Protein AF-A0A352AZ41-F1 (afdb_monomer_lite)

Foldseek 3Di:
DVVVVVVVVVLVVLLVVVCVVQPVVVLVVLLVVLLVVLLVVLVVVLVVVLVVLLVVLVVVVVVVDDSVVVSVVVSVVSVVVSVVSSVVRSSVCSNPDDDDPPPPPPPPPPPPPPQDWDDDPPRDTDGDDPPPDPDDDDDDDDDDDDDDDDDDDDDDDD

pLDDT: mean 76.71, std 22.21, range [36.0, 98.44]

Radius of gyration: 38.56 Å; chains: 1; bounding box: 75×51×118 Å

Sequence (158 aa):
GWLASEVLSDAKLSYQKRTDEIGEALMRELERRVMLSVVDRKWRDHLYEMDYLKEGIGLRAMAQRDPLIEYQREGYAMFLEMMAGVREEAVQFLFNVEIKQNLPEVQQEQPAQLTYSAPTEQGKVDVHKESTKKVAPPAPVQPTKPDQGGQGSSFFKN

Structure (mmCIF, N/CA/C/O backbone):
data_AF-A0A352AZ41-F1
#
_entry.id   AF-A0A352AZ41-F1
#
loop_
_atom_site.group_PDB
_atom_site.id
_atom_site.type_symbol
_atom_site.label_atom_id
_atom_site.label_alt_id
_atom_site.label_comp_id
_atom_site.label_asym_id
_atom_site.label_entity_id
_atom_site.label_seq_id
_atom_site.pdbx_PDB_ins_code
_atom_site.Cartn_x
_atom_site.Cartn_y
_atom_site.Cartn_z
_atom_site.occupancy
_atom_site.B_iso_or_equiv
_atom_site.auth_seq_id
_atom_site.auth_comp_id
_atom_site.auth_asym_id
_atom_site.auth_atom_id
_atom_site.pdbx_PDB_model_num
ATOM 1 N N . GLY A 1 1 ? -19.279 -15.330 -3.372 1.00 87.62 1 GLY A N 1
ATOM 2 C CA . GLY A 1 1 ? -19.855 -16.563 -2.794 1.00 87.62 1 GLY A CA 1
ATOM 3 C C . GLY A 1 1 ? -20.201 -16.328 -1.337 1.00 87.62 1 GLY A C 1
ATOM 4 O O . GLY A 1 1 ? -19.682 -15.374 -0.772 1.00 87.62 1 GLY A O 1
ATOM 5 N N . TRP A 1 2 ? -21.045 -17.177 -0.747 1.00 94.56 2 TRP A N 1
ATOM 6 C CA . TRP A 1 2 ? -21.533 -17.018 0.633 1.00 94.56 2 TRP A CA 1
ATOM 7 C C . TRP A 1 2 ? -20.408 -16.888 1.681 1.00 94.56 2 TRP A C 1
ATOM 9 O O . TRP A 1 2 ? -20.485 -16.036 2.558 1.00 94.56 2 TRP A O 1
ATOM 19 N N . LEU A 1 3 ? -19.304 -17.628 1.529 1.00 95.69 3 LEU A N 1
ATOM 20 C CA . LEU A 1 3 ? -18.161 -17.519 2.445 1.00 95.69 3 LEU A CA 1
ATOM 21 C C . LEU A 1 3 ? -17.566 -16.101 2.482 1.00 95.69 3 LEU A C 1
ATOM 23 O O . LEU A 1 3 ? -17.265 -15.577 3.547 1.00 95.69 3 LEU A O 1
ATOM 27 N N . ALA A 1 4 ? -17.428 -15.458 1.320 1.00 95.38 4 ALA A N 1
ATOM 28 C CA . ALA A 1 4 ? -16.894 -14.101 1.251 1.00 95.38 4 ALA A CA 1
ATOM 29 C C . ALA A 1 4 ? -17.830 -13.089 1.928 1.00 95.38 4 ALA A C 1
ATOM 31 O O . ALA A 1 4 ? -17.352 -12.168 2.581 1.00 95.38 4 ALA A O 1
ATOM 32 N N . SER A 1 5 ? -19.152 -13.254 1.800 1.00 95.69 5 SER A N 1
ATOM 33 C CA . SER A 1 5 ? -20.103 -12.391 2.512 1.00 95.69 5 SER A CA 1
ATOM 34 C C . SER A 1 5 ? -20.067 -12.607 4.022 1.00 95.69 5 SER A C 1
ATOM 36 O O . SER A 1 5 ? -20.186 -11.629 4.757 1.00 95.69 5 SER A O 1
ATOM 38 N N . GLU A 1 6 ? -19.865 -13.845 4.476 1.00 97.06 6 GLU A N 1
ATOM 39 C CA . GLU A 1 6 ? -19.761 -14.165 5.903 1.00 97.06 6 GLU A CA 1
ATOM 40 C C . GLU A 1 6 ? -18.522 -13.502 6.518 1.00 97.06 6 GLU A C 1
ATOM 42 O O . GLU A 1 6 ? -18.638 -12.682 7.424 1.00 97.06 6 GLU A O 1
ATOM 47 N N . VAL A 1 7 ? -17.347 -13.722 5.919 1.00 96.25 7 VAL A N 1
ATOM 48 C CA . VAL A 1 7 ? -16.081 -13.117 6.371 1.00 96.25 7 VAL A CA 1
ATOM 49 C C . VAL A 1 7 ? -16.145 -11.585 6.368 1.00 96.25 7 VAL A C 1
ATOM 51 O O . VAL A 1 7 ? -15.657 -10.936 7.292 1.00 96.25 7 VAL A O 1
ATOM 54 N N . LEU A 1 8 ? -16.770 -10.977 5.354 1.00 96.06 8 LEU A N 1
ATOM 55 C CA . LEU A 1 8 ? -16.960 -9.523 5.312 1.00 96.06 8 LEU A CA 1
ATOM 56 C C . LEU A 1 8 ? -17.891 -9.015 6.418 1.00 96.06 8 LEU A C 1
ATOM 58 O O . LEU A 1 8 ? -17.731 -7.880 6.870 1.00 96.06 8 LEU A O 1
ATOM 62 N N . SER A 1 9 ? -18.870 -9.816 6.831 1.00 97.31 9 SER A N 1
ATOM 63 C CA . SER A 1 9 ? -19.791 -9.460 7.912 1.00 97.31 9 SER A CA 1
ATOM 64 C C . SER A 1 9 ? -19.073 -9.500 9.260 1.00 97.31 9 SER A C 1
ATOM 66 O O . SER A 1 9 ? -19.145 -8.526 10.012 1.00 97.31 9 SER A O 1
ATOM 68 N N . ASP A 1 10 ? -18.278 -10.541 9.506 1.00 96.56 10 ASP A N 1
ATOM 69 C CA . ASP A 1 10 ? -17.436 -10.658 10.702 1.00 96.56 10 ASP A CA 1
ATOM 70 C C . ASP A 1 10 ? -16.405 -9.528 10.797 1.00 96.56 10 ASP A C 1
ATOM 72 O O . ASP A 1 10 ? -16.249 -8.904 11.851 1.00 96.56 10 ASP A O 1
ATOM 76 N N . ALA A 1 11 ? -15.743 -9.200 9.683 1.00 95.56 11 ALA A N 1
ATOM 77 C CA . ALA A 1 11 ? -14.783 -8.101 9.626 1.00 95.56 11 ALA A CA 1
ATOM 78 C C . ALA A 1 11 ? -15.432 -6.752 9.978 1.00 95.56 11 ALA A C 1
ATOM 80 O O . ALA A 1 11 ? -14.867 -5.972 10.746 1.00 95.56 11 ALA A O 1
ATOM 81 N N . LYS A 1 12 ? -16.644 -6.484 9.468 1.00 96.25 12 LYS A N 1
ATOM 82 C CA . LYS A 1 12 ? -17.407 -5.272 9.811 1.00 96.25 12 LYS A CA 1
ATOM 83 C C . LYS A 1 12 ? -17.782 -5.235 11.288 1.00 96.25 12 LYS A C 1
ATOM 85 O O . LYS A 1 12 ? -17.664 -4.183 11.909 1.00 96.25 12 LYS A O 1
ATOM 90 N N . LEU A 1 13 ? -18.201 -6.367 11.854 1.00 96.94 13 LEU A N 1
ATOM 91 C CA . LEU A 1 13 ? -18.548 -6.456 13.270 1.00 96.94 13 LEU A CA 1
ATOM 92 C C . LEU A 1 13 ? -17.326 -6.197 14.163 1.00 96.94 13 LEU A C 1
ATOM 94 O O . LEU A 1 13 ? -17.421 -5.453 15.136 1.00 96.94 13 LEU A O 1
ATOM 98 N N . SER A 1 14 ? -16.173 -6.779 13.823 1.00 95.00 14 SER A N 1
ATOM 99 C CA . SER A 1 14 ? -14.908 -6.541 14.529 1.00 95.00 14 SER A CA 1
ATOM 100 C C . SER A 1 14 ? -14.476 -5.073 14.445 1.00 95.00 14 SER A C 1
ATOM 102 O O . SER A 1 14 ? -14.139 -4.472 15.465 1.00 95.00 14 SER A O 1
ATOM 104 N N . TYR A 1 15 ? -14.565 -4.468 13.258 1.00 95.81 15 TYR A N 1
ATOM 105 C CA . TYR A 1 15 ? -14.277 -3.049 13.061 1.00 95.81 15 TYR A CA 1
ATOM 106 C C . TYR A 1 15 ? -15.209 -2.146 13.887 1.00 95.81 15 TYR A C 1
ATOM 108 O O . TYR A 1 15 ? -14.736 -1.192 14.506 1.00 95.81 15 TYR A O 1
ATOM 116 N N . GLN A 1 16 ? -16.510 -2.456 13.949 1.00 96.44 16 GLN A N 1
ATOM 117 C CA . GLN A 1 16 ? -17.464 -1.679 14.744 1.00 96.44 16 GLN A CA 1
ATOM 118 C C . GLN A 1 16 ? -17.137 -1.754 16.236 1.00 96.44 16 GLN A C 1
ATOM 120 O O . GLN A 1 16 ? -16.990 -0.714 16.865 1.00 96.44 16 GLN A O 1
ATOM 125 N N . LYS A 1 17 ? -16.921 -2.961 16.779 1.00 94.69 17 LYS A N 1
ATOM 126 C CA . LYS A 1 17 ? -16.534 -3.146 18.190 1.00 94.69 17 LYS A CA 1
ATOM 127 C C . LYS A 1 17 ? -15.300 -2.322 18.548 1.00 94.69 17 LYS A C 1
ATOM 129 O O . LYS A 1 17 ? -15.287 -1.611 19.544 1.00 94.69 17 LYS A O 1
ATOM 134 N N . ARG A 1 18 ? -14.286 -2.361 17.685 1.00 93.00 18 ARG A N 1
ATOM 135 C CA . ARG A 1 18 ? -13.055 -1.594 17.870 1.00 93.00 18 ARG A CA 1
ATOM 136 C C . ARG A 1 18 ? -13.284 -0.082 17.793 1.00 93.00 18 ARG A C 1
ATOM 138 O O . ARG A 1 18 ? -12.669 0.673 18.541 1.00 93.00 18 ARG A O 1
ATOM 145 N N . THR A 1 19 ? -14.180 0.362 16.916 1.00 94.88 19 THR A N 1
ATOM 146 C CA . THR A 1 19 ? -14.593 1.771 16.834 1.00 94.88 19 THR A CA 1
ATOM 147 C C . THR A 1 19 ? -15.302 2.212 18.114 1.00 94.88 19 THR A C 1
ATOM 149 O O . THR A 1 19 ? -15.026 3.305 18.601 1.00 94.88 19 THR A O 1
ATOM 152 N N . ASP A 1 20 ? -16.151 1.360 18.688 1.00 95.00 20 ASP A N 1
ATOM 153 C CA . ASP A 1 20 ? -16.864 1.638 19.938 1.00 95.00 20 ASP A CA 1
ATOM 154 C C . ASP A 1 20 ? -15.900 1.703 21.142 1.00 95.00 20 ASP A C 1
ATOM 156 O O . ASP A 1 20 ? -16.062 2.551 22.016 1.00 95.00 20 ASP A O 1
ATOM 160 N N . GLU A 1 21 ? -14.862 0.858 21.166 1.00 91.62 21 GLU A N 1
ATOM 161 C CA . GLU A 1 21 ? -13.821 0.844 22.209 1.00 91.62 21 GLU A CA 1
ATOM 162 C C . GLU A 1 21 ? -12.899 2.076 22.167 1.00 91.62 21 GLU A C 1
ATOM 164 O O . GLU A 1 21 ? -12.509 2.610 23.207 1.00 91.62 21 GLU A O 1
ATOM 169 N N . ILE A 1 22 ? -12.519 2.522 20.966 1.00 91.06 22 ILE A N 1
ATOM 170 C CA . ILE A 1 22 ? -11.544 3.606 20.757 1.00 91.06 22 ILE A CA 1
ATOM 171 C C . ILE A 1 22 ? -12.225 4.982 20.672 1.00 91.06 22 ILE A C 1
ATOM 173 O O . ILE A 1 22 ? -11.631 6.000 21.034 1.00 91.06 22 ILE A O 1
ATOM 177 N N . GLY A 1 23 ? -13.461 5.021 20.179 1.00 94.12 23 GLY A N 1
ATOM 178 C CA . GLY A 1 23 ? -14.198 6.229 19.832 1.00 94.12 23 GLY A CA 1
ATOM 179 C C . GLY A 1 23 ? -14.020 6.641 18.366 1.00 94.12 23 GLY A C 1
ATOM 180 O O . GLY A 1 23 ? -12.927 6.588 17.795 1.00 94.12 23 GLY A O 1
ATOM 181 N N . GLU A 1 24 ? -15.108 7.122 17.755 1.00 94.88 24 GLU A N 1
ATOM 182 C CA . GLU A 1 24 ? -15.184 7.394 16.313 1.00 94.88 24 GLU A CA 1
ATOM 183 C C . GLU A 1 24 ? -14.136 8.407 15.826 1.00 94.88 24 GLU A C 1
ATOM 185 O O . GLU A 1 24 ? -13.444 8.161 14.839 1.00 94.88 24 GLU A O 1
ATOM 190 N N . ALA A 1 25 ? -13.959 9.530 16.528 1.00 94.19 25 ALA A N 1
ATOM 191 C CA . ALA A 1 25 ? -13.020 10.573 16.109 1.00 94.19 25 ALA A CA 1
ATOM 192 C C . ALA A 1 25 ? -11.565 10.073 16.058 1.00 94.19 25 ALA A C 1
ATOM 194 O O . ALA A 1 25 ? -10.835 10.366 15.106 1.00 94.19 25 ALA A O 1
ATOM 195 N N . LEU A 1 26 ? -11.156 9.291 17.062 1.00 92.88 26 LEU A N 1
ATOM 196 C CA . LEU A 1 26 ? -9.816 8.716 17.130 1.00 92.88 26 LEU A CA 1
ATOM 197 C C . LEU A 1 26 ? -9.648 7.586 16.107 1.00 92.88 26 LEU A C 1
ATOM 199 O O . LEU A 1 26 ? -8.598 7.502 15.473 1.00 92.88 26 LEU A O 1
ATOM 203 N N . MET A 1 27 ? -10.691 6.788 15.865 1.00 95.06 27 MET A N 1
ATOM 204 C CA . MET A 1 27 ? -10.681 5.770 14.813 1.00 95.06 27 MET A CA 1
ATOM 205 C C . MET A 1 27 ? -10.496 6.386 13.416 1.00 95.06 27 MET A C 1
ATOM 207 O O . MET A 1 27 ? -9.669 5.915 12.637 1.00 95.06 27 MET A O 1
ATOM 211 N N . ARG A 1 28 ? -11.169 7.505 13.111 1.00 96.12 28 ARG A N 1
ATOM 212 C CA . ARG A 1 28 ? -10.968 8.241 11.846 1.00 96.12 28 ARG A CA 1
ATOM 213 C C . ARG A 1 28 ? -9.551 8.778 11.689 1.00 96.12 28 ARG A C 1
ATOM 215 O O . ARG A 1 28 ? -9.017 8.813 10.581 1.00 96.12 28 ARG A O 1
ATOM 222 N N . GLU A 1 29 ? -8.944 9.231 12.779 1.00 95.25 29 GLU A N 1
ATOM 223 C CA . GLU A 1 29 ? -7.554 9.678 12.762 1.00 95.25 29 GLU A CA 1
ATOM 224 C C . GLU A 1 29 ? -6.587 8.512 12.548 1.00 95.25 29 GLU A C 1
ATOM 226 O O . GLU A 1 29 ? -5.653 8.627 11.754 1.00 95.25 29 GLU A O 1
ATOM 231 N N . LEU A 1 30 ? -6.844 7.371 13.190 1.00 94.25 30 LEU A N 1
ATOM 232 C CA . LEU A 1 30 ? -6.081 6.148 12.977 1.00 94.25 30 LEU A CA 1
ATOM 233 C C . LEU A 1 30 ? -6.131 5.710 11.509 1.00 94.25 30 LEU A C 1
ATOM 235 O O . LEU A 1 30 ? -5.084 5.467 10.917 1.00 94.25 30 LEU A O 1
ATOM 239 N N . GLU A 1 31 ? -7.321 5.662 10.907 1.00 96.19 31 GLU A N 1
ATOM 240 C CA . GLU A 1 31 ? -7.509 5.308 9.494 1.00 96.19 31 GLU A CA 1
ATOM 241 C C . GLU A 1 31 ? -6.675 6.184 8.564 1.00 96.19 31 GLU A C 1
ATOM 243 O O . GLU A 1 31 ? -5.956 5.667 7.706 1.00 96.19 31 GLU A O 1
ATOM 248 N N . ARG A 1 32 ? -6.732 7.509 8.755 1.00 97.50 32 ARG A N 1
ATOM 249 C CA . ARG A 1 32 ? -5.940 8.459 7.965 1.00 97.50 32 ARG A CA 1
ATOM 250 C C . ARG A 1 32 ? -4.449 8.201 8.118 1.00 97.50 32 ARG A C 1
ATOM 252 O O . ARG A 1 32 ? -3.743 8.141 7.116 1.00 97.50 32 ARG A O 1
ATOM 259 N N . ARG A 1 33 ? -3.969 8.026 9.352 1.00 95.88 33 ARG A N 1
ATOM 260 C CA . ARG A 1 33 ? -2.546 7.775 9.626 1.00 95.88 33 ARG A CA 1
ATOM 261 C C . ARG A 1 33 ? -2.065 6.475 9.004 1.00 95.88 33 ARG A C 1
ATOM 263 O O . ARG A 1 33 ? -1.009 6.470 8.379 1.00 95.88 33 ARG A O 1
ATOM 270 N N . VAL A 1 34 ? -2.840 5.401 9.144 1.00 96.12 34 VAL A N 1
ATOM 271 C CA . VAL A 1 34 ? -2.521 4.097 8.552 1.00 96.12 34 VAL A CA 1
ATOM 272 C C . VAL A 1 34 ? -2.468 4.212 7.032 1.00 96.12 34 VAL A C 1
ATOM 274 O O . VAL A 1 34 ? -1.465 3.832 6.436 1.00 96.12 34 VAL A O 1
ATOM 277 N N . MET A 1 35 ? -3.490 4.798 6.402 1.00 97.38 35 MET A N 1
ATOM 278 C CA . MET A 1 35 ? -3.520 4.957 4.945 1.00 97.38 35 MET A CA 1
ATOM 279 C C . MET A 1 35 ? -2.341 5.781 4.429 1.00 97.38 35 MET A C 1
ATOM 281 O O . MET A 1 35 ? -1.649 5.341 3.515 1.00 97.38 35 MET A O 1
ATOM 285 N N . LEU A 1 36 ? -2.071 6.939 5.035 1.00 97.88 36 LEU A N 1
ATOM 286 C CA . LEU A 1 36 ? -0.948 7.788 4.635 1.00 97.88 36 LEU A CA 1
ATOM 287 C C . LEU A 1 36 ? 0.395 7.074 4.821 1.00 97.88 36 LEU A C 1
ATOM 289 O O . LEU A 1 36 ? 1.226 7.111 3.921 1.00 97.88 36 LEU A O 1
ATOM 293 N N . SER A 1 37 ? 0.590 6.379 5.945 1.00 96.88 37 SER A N 1
ATOM 294 C CA . SER A 1 37 ? 1.829 5.647 6.221 1.00 96.88 37 SER A CA 1
ATOM 295 C C . SER A 1 37 ? 2.064 4.495 5.241 1.00 96.88 37 SER A C 1
ATOM 297 O O . SER A 1 37 ? 3.192 4.295 4.788 1.00 96.88 37 SER A O 1
ATOM 299 N N . VAL A 1 38 ? 1.017 3.738 4.902 1.00 97.94 38 VAL A N 1
ATOM 300 C CA . VAL A 1 38 ? 1.124 2.609 3.969 1.00 97.94 38 VAL A CA 1
ATOM 301 C C . VAL A 1 38 ? 1.374 3.107 2.548 1.00 97.94 38 VAL A C 1
ATOM 303 O O . VAL A 1 38 ? 2.260 2.575 1.880 1.00 97.94 38 VAL A O 1
ATOM 306 N N . VAL A 1 39 ? 0.639 4.132 2.103 1.00 98.19 39 VAL A N 1
ATOM 307 C CA . VAL A 1 39 ? 0.809 4.723 0.767 1.00 98.19 39 VAL A CA 1
ATOM 308 C C . VAL A 1 39 ? 2.202 5.319 0.605 1.00 98.19 39 VAL A C 1
ATOM 310 O O . VAL A 1 39 ? 2.850 5.022 -0.390 1.00 98.19 39 VAL A O 1
ATOM 313 N N . ASP A 1 40 ? 2.685 6.098 1.576 1.00 98.25 40 ASP A N 1
ATOM 314 C CA . ASP A 1 40 ? 4.012 6.722 1.511 1.00 98.25 40 ASP A CA 1
ATOM 315 C C . ASP A 1 40 ? 5.124 5.676 1.356 1.00 98.25 40 ASP A C 1
ATOM 317 O O . ASP A 1 40 ? 5.945 5.751 0.438 1.00 98.25 40 ASP A O 1
ATOM 321 N N . ARG A 1 41 ? 5.099 4.629 2.191 1.00 97.94 41 ARG A N 1
ATOM 322 C CA . ARG A 1 41 ? 6.088 3.550 2.110 1.00 97.94 41 ARG A CA 1
ATOM 323 C C . ARG A 1 41 ? 6.014 2.806 0.775 1.00 97.94 41 ARG A C 1
ATOM 325 O O . ARG A 1 41 ? 7.037 2.675 0.114 1.00 97.94 41 ARG A O 1
ATOM 332 N N . LYS A 1 42 ? 4.820 2.364 0.360 1.00 98.19 42 LYS A N 1
ATOM 333 C CA . LYS A 1 42 ? 4.626 1.614 -0.894 1.00 98.19 42 LYS A CA 1
ATOM 334 C C . LYS A 1 42 ? 4.995 2.437 -2.125 1.00 98.19 42 LYS A C 1
ATOM 336 O O . LYS A 1 42 ? 5.561 1.892 -3.063 1.00 98.19 42 LYS A O 1
ATOM 341 N N . TRP A 1 43 ? 4.700 3.735 -2.116 1.00 98.44 43 TRP A N 1
ATOM 342 C CA . TRP A 1 43 ? 5.058 4.638 -3.204 1.00 98.44 43 TRP A CA 1
ATOM 343 C C . TRP A 1 43 ? 6.569 4.807 -3.323 1.00 98.44 43 TRP A C 1
ATOM 345 O O . TRP A 1 43 ? 7.108 4.708 -4.420 1.00 98.44 43 TRP A O 1
ATOM 355 N N . ARG A 1 44 ? 7.270 5.012 -2.202 1.00 98.38 44 ARG A N 1
ATOM 356 C CA . ARG A 1 44 ? 8.735 5.077 -2.201 1.00 98.38 44 ARG A CA 1
ATOM 357 C C . ARG A 1 44 ? 9.352 3.782 -2.729 1.00 98.38 44 ARG A C 1
ATOM 359 O O . ARG A 1 44 ? 10.247 3.849 -3.564 1.00 98.38 44 ARG A O 1
ATOM 366 N N . ASP A 1 45 ? 8.862 2.635 -2.265 1.00 98.19 45 ASP A N 1
ATOM 367 C CA . ASP A 1 45 ? 9.334 1.332 -2.736 1.00 98.19 45 ASP A CA 1
ATOM 368 C C . ASP A 1 45 ? 9.096 1.194 -4.251 1.00 98.19 45 ASP A C 1
ATOM 370 O O . ASP A 1 45 ? 10.025 0.879 -4.988 1.00 98.19 45 ASP A O 1
ATOM 374 N N . HIS A 1 46 ? 7.907 1.563 -4.737 1.00 98.31 46 HIS A N 1
ATOM 375 C CA . HIS A 1 46 ? 7.592 1.578 -6.166 1.00 98.31 46 HIS A CA 1
ATOM 376 C C . HIS A 1 46 ? 8.524 2.491 -6.972 1.00 98.31 46 HIS A C 1
ATOM 378 O O . HIS A 1 46 ? 8.975 2.095 -8.040 1.00 98.31 46 HIS A O 1
ATOM 384 N N . LEU A 1 47 ? 8.862 3.687 -6.478 1.00 98.06 47 LEU A N 1
ATOM 385 C CA . LEU A 1 47 ? 9.814 4.568 -7.163 1.00 98.06 47 LEU A CA 1
ATOM 386 C C . LEU A 1 47 ? 11.192 3.911 -7.318 1.00 98.06 47 LEU A C 1
ATOM 388 O O . LEU A 1 47 ? 11.769 3.991 -8.400 1.00 98.06 47 LEU A O 1
ATOM 392 N N . TYR A 1 48 ? 11.681 3.203 -6.293 1.00 97.81 48 TYR A N 1
ATOM 393 C CA . TYR A 1 48 ? 12.925 2.437 -6.412 1.00 97.81 48 TYR A CA 1
ATOM 394 C C . TYR A 1 48 ? 12.813 1.323 -7.455 1.00 97.81 48 TYR A C 1
ATOM 396 O O . TYR A 1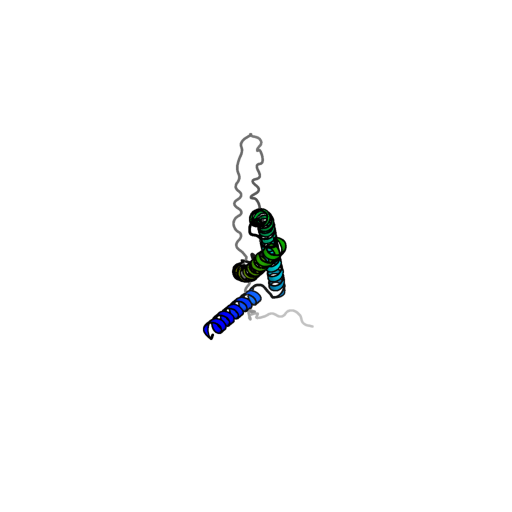 48 ? 13.720 1.139 -8.265 1.00 97.81 48 TYR A O 1
ATOM 404 N N . GLU A 1 49 ? 11.698 0.595 -7.481 1.00 96.69 49 GLU A N 1
ATOM 405 C CA . GLU A 1 49 ? 11.479 -0.434 -8.496 1.00 96.69 49 GLU A CA 1
ATOM 406 C C . GLU A 1 49 ? 11.390 0.155 -9.916 1.00 96.69 49 GLU A C 1
ATOM 408 O O . GLU A 1 49 ? 11.902 -0.443 -10.863 1.00 96.69 49 GLU A O 1
ATOM 413 N N . MET A 1 50 ? 10.795 1.341 -10.078 1.00 96.94 50 MET A N 1
ATOM 414 C CA . MET A 1 50 ? 10.727 2.047 -11.362 1.00 96.94 50 MET A CA 1
ATOM 415 C C . MET A 1 50 ? 12.107 2.519 -11.835 1.00 96.94 50 MET A C 1
ATOM 417 O O . MET A 1 50 ? 12.388 2.464 -13.037 1.00 96.94 50 MET A O 1
ATOM 421 N N . ASP A 1 51 ? 12.983 2.931 -10.915 1.00 95.44 51 ASP A N 1
ATOM 422 C CA . ASP A 1 51 ? 14.376 3.257 -11.229 1.00 95.44 51 ASP A CA 1
ATOM 423 C C . ASP A 1 51 ? 15.128 2.014 -11.739 1.00 95.44 51 ASP A C 1
ATOM 425 O O . ASP A 1 51 ? 15.744 2.062 -12.809 1.00 95.44 51 ASP A O 1
ATOM 429 N N . TYR A 1 52 ? 14.984 0.864 -11.068 1.00 93.94 52 TYR A N 1
ATOM 430 C CA . TYR A 1 52 ? 15.554 -0.407 -11.540 1.00 93.94 52 TYR A CA 1
ATOM 431 C C . TYR A 1 52 ? 14.983 -0.849 -12.892 1.00 93.94 52 TYR A C 1
ATOM 433 O O . TYR A 1 52 ? 15.722 -1.307 -13.770 1.00 93.94 52 TYR A O 1
ATOM 441 N N . LEU A 1 53 ? 13.670 -0.697 -13.093 1.00 93.50 53 LEU A N 1
ATOM 442 C CA . LEU A 1 53 ? 13.013 -1.015 -14.358 1.00 93.50 53 LEU A CA 1
ATOM 443 C C . LEU A 1 53 ? 13.609 -0.191 -15.504 1.00 93.50 53 LEU A C 1
ATOM 445 O O . LEU A 1 53 ? 13.901 -0.727 -16.577 1.00 93.50 53 LEU A O 1
ATOM 449 N N . LYS A 1 54 ? 13.814 1.108 -15.274 1.00 91.19 54 LYS A N 1
ATOM 450 C CA . LYS A 1 54 ? 14.382 2.031 -16.257 1.00 91.19 54 LYS A CA 1
ATOM 451 C C . LYS A 1 54 ? 15.802 1.630 -16.661 1.00 91.19 54 LYS A C 1
ATOM 453 O O . LYS A 1 54 ? 16.106 1.623 -17.855 1.00 91.19 54 LYS A O 1
ATOM 458 N N . GLU A 1 55 ? 16.645 1.253 -15.701 1.00 88.44 55 GLU A N 1
ATOM 459 C CA . GLU A 1 55 ? 17.994 0.737 -15.974 1.00 88.44 55 GLU A CA 1
ATOM 460 C C . GLU A 1 55 ? 17.950 -0.586 -16.761 1.00 88.44 55 GLU A C 1
ATOM 462 O O . GLU A 1 55 ? 18.653 -0.752 -17.762 1.00 88.44 55 GLU A O 1
ATOM 467 N N . GLY A 1 56 ? 17.066 -1.511 -16.369 1.00 85.56 56 GLY A N 1
ATOM 468 C CA . GLY A 1 56 ? 16.932 -2.828 -16.997 1.00 85.56 56 GLY A CA 1
ATOM 469 C C . GLY A 1 56 ? 16.356 -2.801 -18.418 1.00 85.56 56 GLY A C 1
ATOM 470 O O . GLY A 1 56 ? 16.709 -3.639 -19.252 1.00 85.56 56 GLY A O 1
ATOM 471 N N . ILE A 1 57 ? 15.480 -1.846 -18.740 1.00 84.56 57 ILE A N 1
ATOM 472 C CA . ILE A 1 57 ? 14.942 -1.675 -20.100 1.00 84.56 57 ILE A CA 1
ATOM 473 C C . ILE A 1 57 ? 16.015 -1.176 -21.069 1.00 84.56 57 ILE A C 1
ATOM 475 O O . ILE A 1 57 ? 16.041 -1.624 -22.218 1.00 84.56 57 ILE A O 1
ATOM 479 N N . GLY A 1 58 ? 16.945 -0.335 -20.606 1.00 73.00 58 GLY A N 1
ATOM 480 C CA . GLY A 1 58 ? 18.072 0.128 -21.419 1.00 73.00 58 GLY A CA 1
ATOM 481 C C . GLY A 1 58 ? 18.905 -1.024 -21.994 1.00 73.00 58 GLY A C 1
ATOM 482 O O . GLY A 1 58 ? 19.342 -0.961 -23.141 1.00 73.00 58 GLY A O 1
ATOM 483 N N . LEU A 1 59 ? 19.046 -2.118 -21.240 1.00 71.44 59 LEU A N 1
ATOM 484 C CA . LEU A 1 59 ? 19.760 -3.326 -21.669 1.00 71.44 59 LEU A CA 1
ATOM 485 C C . LEU A 1 59 ? 18.909 -4.243 -22.574 1.00 71.44 59 LEU A C 1
ATOM 487 O O . LEU A 1 59 ? 19.453 -4.934 -23.435 1.00 71.44 59 LEU A O 1
ATOM 491 N N . ARG A 1 60 ? 17.575 -4.238 -22.421 1.00 70.44 60 ARG A N 1
ATOM 492 C CA . ARG A 1 60 ? 16.624 -5.073 -23.194 1.00 70.44 60 ARG A CA 1
ATOM 493 C C . ARG A 1 60 ? 16.193 -4.464 -24.533 1.00 70.44 60 ARG A C 1
ATOM 495 O O . ARG A 1 60 ? 15.675 -5.184 -25.385 1.00 70.44 60 ARG A O 1
ATOM 502 N N . ALA A 1 61 ? 16.463 -3.178 -24.759 1.00 62.72 61 ALA A N 1
ATOM 503 C CA . ALA A 1 61 ? 16.185 -2.466 -26.012 1.00 62.72 61 ALA A CA 1
ATOM 504 C C . ALA A 1 61 ? 16.830 -3.110 -27.262 1.00 62.72 61 ALA A C 1
ATOM 506 O O . ALA A 1 61 ? 16.398 -2.861 -28.385 1.00 62.72 61 ALA A O 1
ATOM 507 N N . MET A 1 62 ? 17.819 -3.996 -27.088 1.00 59.84 62 MET A N 1
ATOM 508 C CA . MET A 1 62 ? 18.415 -4.780 -28.180 1.00 59.84 62 MET A CA 1
ATOM 509 C C . MET A 1 62 ? 17.437 -5.789 -28.824 1.00 59.84 62 MET A C 1
ATOM 511 O O . MET A 1 62 ? 17.724 -6.312 -29.897 1.00 59.84 62 MET A O 1
ATOM 515 N N . ALA A 1 63 ? 16.271 -6.048 -28.214 1.00 68.69 63 ALA A N 1
ATOM 516 C CA . ALA A 1 63 ? 15.275 -7.026 -28.667 1.00 68.69 63 ALA A CA 1
ATOM 517 C C . ALA A 1 63 ? 14.218 -6.486 -29.666 1.00 68.69 63 ALA A C 1
ATOM 519 O O . ALA A 1 63 ? 13.144 -7.071 -29.792 1.00 68.69 63 ALA A O 1
ATOM 520 N N . GLN A 1 64 ? 14.492 -5.377 -30.368 1.00 73.94 64 GLN A N 1
ATOM 521 C CA . GLN A 1 64 ? 13.611 -4.747 -31.378 1.00 73.94 64 GLN A CA 1
ATOM 522 C C . GLN A 1 64 ? 12.222 -4.280 -30.892 1.00 73.94 64 GLN A C 1
ATOM 524 O O . GLN A 1 64 ? 11.376 -3.915 -31.708 1.00 73.94 64 GLN A O 1
ATOM 529 N N . ARG A 1 65 ? 11.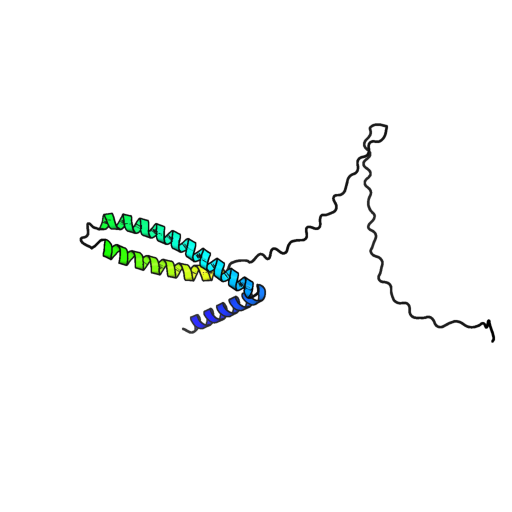966 -4.259 -29.580 1.00 77.00 65 ARG A N 1
ATOM 530 C CA . ARG A 1 65 ? 10.761 -3.641 -29.007 1.00 77.00 65 ARG A CA 1
ATOM 531 C C . ARG A 1 65 ? 11.044 -2.212 -28.578 1.00 77.00 65 ARG A C 1
ATOM 533 O O . ARG A 1 65 ? 12.147 -1.917 -28.125 1.00 77.00 65 ARG A O 1
ATOM 540 N N . ASP A 1 66 ? 10.038 -1.350 -28.713 1.00 86.56 66 ASP A N 1
ATOM 541 C CA . ASP A 1 66 ?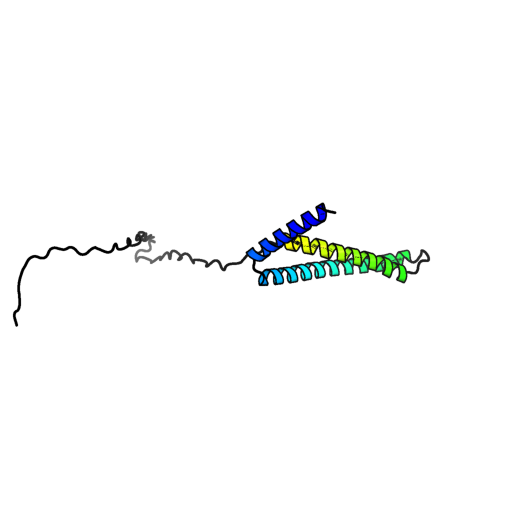 10.127 0.046 -28.290 1.00 86.56 66 ASP A CA 1
ATOM 542 C C . ASP A 1 66 ? 10.305 0.119 -26.758 1.00 86.56 66 ASP A C 1
ATOM 544 O O . ASP A 1 66 ? 9.400 -0.294 -26.019 1.00 86.56 66 ASP A O 1
ATOM 548 N N . PRO A 1 67 ? 11.446 0.639 -26.265 1.00 88.62 67 PRO A N 1
ATOM 549 C CA . PRO A 1 67 ? 11.727 0.751 -24.836 1.00 88.62 67 PRO A CA 1
ATOM 550 C C . PRO A 1 67 ? 10.658 1.529 -24.064 1.00 88.62 67 PRO A C 1
ATOM 552 O O . PRO A 1 67 ? 10.375 1.212 -22.909 1.00 88.62 67 PRO A O 1
ATOM 555 N N . LEU A 1 68 ? 10.042 2.535 -24.695 1.00 89.44 68 LEU A N 1
ATOM 556 C CA . LEU A 1 68 ? 9.021 3.358 -24.057 1.00 89.44 68 LEU A CA 1
ATOM 557 C C . LEU A 1 68 ? 7.739 2.559 -23.801 1.00 89.44 68 LEU A C 1
ATOM 559 O O . LEU A 1 68 ? 7.138 2.686 -22.734 1.00 89.44 68 LEU A O 1
ATOM 563 N N . ILE A 1 69 ? 7.337 1.721 -24.760 1.00 90.69 69 ILE A N 1
ATOM 564 C CA . ILE A 1 69 ? 6.125 0.899 -24.651 1.00 90.69 69 ILE A CA 1
ATOM 565 C C . ILE A 1 69 ? 6.292 -0.150 -23.549 1.00 90.69 69 ILE A C 1
ATOM 567 O O . ILE A 1 69 ? 5.389 -0.324 -22.731 1.00 90.69 69 ILE A O 1
ATOM 571 N N . GLU A 1 70 ? 7.443 -0.824 -23.485 1.00 89.56 70 GLU A N 1
ATOM 572 C CA . GLU A 1 70 ? 7.702 -1.805 -22.423 1.00 89.56 70 GLU A CA 1
ATOM 573 C C . GLU A 1 70 ? 7.778 -1.143 -21.044 1.00 89.56 70 GLU A C 1
ATOM 575 O O . GLU A 1 70 ? 7.198 -1.668 -20.096 1.00 89.56 70 GLU A O 1
ATOM 580 N N . TYR A 1 71 ? 8.392 0.041 -20.931 1.00 93.50 71 TYR A N 1
ATOM 581 C CA . TYR A 1 71 ? 8.434 0.785 -19.666 1.00 93.50 71 TYR A CA 1
ATOM 582 C C . TYR A 1 71 ? 7.033 1.133 -19.168 1.00 93.50 71 TYR A C 1
ATOM 584 O O . TYR A 1 71 ? 6.717 0.907 -18.003 1.00 93.50 71 TYR A O 1
ATOM 592 N N . GLN A 1 72 ? 6.168 1.638 -20.051 1.00 94.44 72 GLN A N 1
ATOM 593 C CA . GLN A 1 72 ? 4.789 1.957 -19.686 1.00 94.44 72 GLN A CA 1
ATOM 594 C C . GLN A 1 72 ? 4.004 0.704 -19.287 1.00 94.44 72 GLN A C 1
ATOM 596 O O . GLN A 1 72 ? 3.266 0.729 -18.304 1.00 94.44 72 GLN A O 1
ATOM 601 N N . ARG A 1 73 ? 4.170 -0.397 -20.029 1.00 94.12 73 ARG A N 1
ATOM 602 C CA . ARG A 1 73 ? 3.457 -1.653 -19.777 1.00 94.12 73 ARG A CA 1
ATOM 603 C C . ARG A 1 73 ? 3.876 -2.296 -18.456 1.00 94.12 73 ARG A C 1
ATOM 605 O O . ARG A 1 73 ? 3.009 -2.639 -17.654 1.00 94.12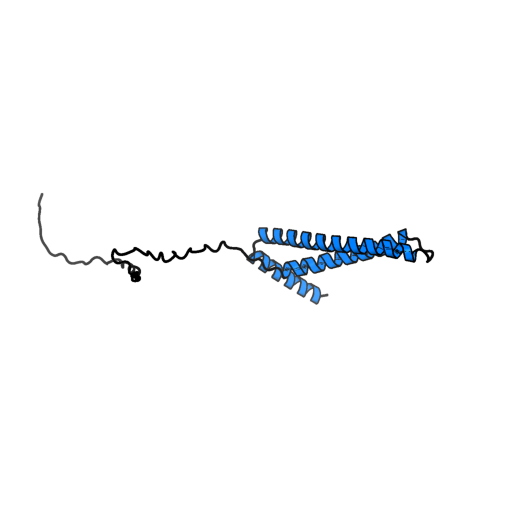 73 ARG A O 1
ATOM 612 N N . GLU A 1 74 ? 5.178 -2.467 -18.237 1.00 95.06 74 GLU A N 1
ATOM 613 C CA . GLU A 1 74 ? 5.722 -3.064 -17.011 1.00 95.06 74 GLU A CA 1
ATOM 614 C C . GLU A 1 74 ? 5.488 -2.141 -15.809 1.00 95.06 74 GLU A C 1
ATOM 616 O O . GLU A 1 74 ? 4.969 -2.591 -14.790 1.00 95.06 74 GLU A O 1
ATOM 621 N N . GLY A 1 75 ? 5.733 -0.836 -15.957 1.00 96.81 75 GLY A N 1
ATOM 622 C CA . GLY A 1 75 ? 5.502 0.140 -14.893 1.00 96.81 75 GLY A CA 1
ATOM 623 C C . GLY A 1 75 ? 4.039 0.221 -14.455 1.00 96.81 75 GLY A C 1
ATOM 624 O O . GLY A 1 75 ? 3.749 0.291 -13.261 1.00 96.81 75 GLY A O 1
ATOM 625 N N . TYR A 1 76 ? 3.089 0.135 -15.393 1.00 97.81 76 TYR A N 1
ATOM 626 C CA . TYR A 1 76 ? 1.667 0.082 -15.049 1.00 97.81 76 TYR A CA 1
ATOM 627 C C . TYR A 1 76 ? 1.289 -1.210 -14.312 1.00 97.81 76 TYR A C 1
ATOM 629 O O . TYR A 1 76 ? 0.508 -1.166 -13.361 1.00 97.81 76 TYR A O 1
ATOM 637 N N . ALA A 1 77 ? 1.855 -2.355 -14.708 1.00 98.00 77 ALA A N 1
ATOM 638 C CA . ALA A 1 77 ? 1.639 -3.613 -13.996 1.00 98.00 77 ALA A CA 1
ATOM 639 C C . ALA A 1 77 ? 2.148 -3.532 -12.545 1.00 98.00 77 ALA A C 1
ATOM 641 O O . ALA A 1 77 ? 1.413 -3.881 -11.621 1.00 98.00 77 ALA A O 1
ATOM 642 N N . MET A 1 78 ? 3.345 -2.977 -12.343 1.00 98.12 78 MET A N 1
ATOM 643 C CA . MET A 1 78 ? 3.926 -2.751 -11.015 1.00 98.12 78 MET A CA 1
ATOM 644 C C . MET A 1 78 ? 3.098 -1.767 -10.180 1.00 98.12 78 MET A C 1
ATOM 646 O O . MET A 1 78 ? 2.888 -1.980 -8.990 1.00 98.12 78 MET A O 1
ATOM 650 N N . PHE A 1 79 ? 2.542 -0.719 -10.794 1.00 98.31 79 PHE A N 1
ATOM 651 C CA . PHE A 1 79 ? 1.624 0.193 -10.108 1.00 98.31 79 PHE A CA 1
ATOM 652 C C . PHE A 1 79 ? 0.351 -0.519 -9.615 1.00 98.31 79 PHE A C 1
ATOM 654 O O . PHE A 1 79 ? -0.099 -0.287 -8.490 1.00 98.31 79 PHE A O 1
ATOM 661 N N . LEU A 1 80 ? -0.242 -1.400 -10.429 1.00 98.38 80 LEU A N 1
ATOM 662 C CA . LEU A 1 80 ? -1.416 -2.180 -10.020 1.00 98.38 80 LEU A CA 1
ATOM 663 C C . LEU A 1 80 ? -1.099 -3.117 -8.849 1.00 98.38 80 LEU A C 1
ATOM 665 O O . LEU A 1 80 ? -1.920 -3.251 -7.935 1.00 98.38 80 LEU A O 1
ATOM 669 N N . GLU A 1 81 ? 0.085 -3.724 -8.861 1.00 98.38 81 GLU A N 1
ATOM 670 C CA . GLU A 1 81 ? 0.593 -4.555 -7.770 1.00 98.38 81 GLU A CA 1
ATOM 671 C C . GLU A 1 81 ? 0.821 -3.735 -6.493 1.00 98.38 81 GLU A C 1
ATOM 673 O O . GLU A 1 81 ? 0.304 -4.096 -5.433 1.00 98.38 81 GLU A O 1
ATOM 678 N N . MET A 1 82 ? 1.465 -2.567 -6.596 1.00 98.38 82 MET A N 1
ATOM 679 C CA . MET A 1 82 ? 1.618 -1.624 -5.486 1.00 98.38 82 MET A CA 1
ATOM 680 C C . MET A 1 82 ? 0.254 -1.264 -4.885 1.00 98.38 82 MET A C 1
ATOM 682 O O . MET A 1 82 ? 0.066 -1.349 -3.671 1.00 98.38 82 MET A O 1
ATOM 686 N N . MET A 1 83 ? -0.731 -0.918 -5.719 1.00 98.38 83 MET A N 1
ATOM 687 C CA . MET A 1 83 ? -2.084 -0.582 -5.269 1.00 98.38 83 MET A CA 1
ATOM 688 C C . MET A 1 83 ? -2.795 -1.760 -4.591 1.00 98.38 83 MET A C 1
ATOM 690 O O . MET A 1 83 ? -3.582 -1.544 -3.666 1.00 98.38 83 MET A O 1
ATOM 694 N N . ALA A 1 84 ? -2.556 -2.997 -5.034 1.00 98.25 84 ALA A N 1
ATOM 695 C CA . ALA A 1 84 ? -3.048 -4.191 -4.348 1.00 98.25 84 ALA A CA 1
ATOM 696 C C . ALA A 1 84 ? -2.400 -4.350 -2.970 1.00 98.25 84 ALA A C 1
ATOM 698 O O . ALA A 1 84 ? -3.124 -4.488 -1.981 1.00 98.25 84 ALA A O 1
ATOM 699 N N . GLY A 1 85 ? -1.077 -4.201 -2.895 1.00 98.06 85 GLY A N 1
ATOM 700 C CA . GLY A 1 85 ? -0.336 -4.235 -1.639 1.00 98.06 85 GLY A CA 1
ATOM 701 C C . GLY A 1 85 ? -0.761 -3.141 -0.656 1.00 98.06 85 GLY A C 1
ATOM 702 O O . GLY A 1 85 ? -0.849 -3.406 0.538 1.00 98.06 85 GLY A O 1
ATOM 703 N N . VAL A 1 86 ? -1.085 -1.932 -1.132 1.00 98.31 86 VAL A N 1
ATOM 704 C CA . VAL A 1 86 ? -1.625 -0.853 -0.283 1.00 98.31 86 VAL A CA 1
ATOM 705 C C . VAL A 1 86 ? -2.939 -1.277 0.377 1.00 98.31 86 VAL A C 1
ATOM 707 O O . VAL A 1 86 ? -3.110 -1.066 1.574 1.00 98.31 86 VAL A O 1
ATOM 710 N N . ARG A 1 87 ? -3.870 -1.882 -0.376 1.00 97.25 87 ARG A N 1
ATOM 711 C CA . ARG A 1 87 ? -5.174 -2.303 0.169 1.00 97.25 87 ARG A CA 1
ATOM 712 C C . ARG A 1 87 ? -5.025 -3.389 1.226 1.00 97.25 87 ARG A C 1
ATOM 714 O O . ARG A 1 87 ? -5.650 -3.296 2.277 1.00 97.25 87 ARG A O 1
ATOM 721 N N . GLU A 1 88 ? -4.218 -4.403 0.935 1.00 97.44 88 GLU A N 1
ATOM 722 C CA . GLU A 1 88 ? -3.977 -5.521 1.848 1.00 97.44 88 GLU A CA 1
ATOM 723 C C . GLU A 1 88 ? -3.327 -5.039 3.144 1.00 97.44 88 GLU A C 1
ATOM 725 O O . GLU A 1 88 ? -3.837 -5.284 4.238 1.00 97.44 88 GLU A O 1
ATOM 730 N N . GLU A 1 89 ? -2.254 -4.264 3.022 1.00 97.31 89 GLU A N 1
ATOM 731 C CA . GLU A 1 89 ? -1.484 -3.837 4.178 1.00 97.31 89 GLU A CA 1
ATOM 732 C C . GLU A 1 89 ? -2.207 -2.783 5.019 1.00 97.31 89 GLU A C 1
ATOM 734 O O . GLU A 1 89 ? -2.120 -2.817 6.244 1.00 97.31 89 GLU A O 1
ATOM 739 N N . ALA A 1 90 ? -2.984 -1.888 4.400 1.00 96.88 90 ALA A N 1
ATOM 740 C CA . ALA A 1 90 ? -3.810 -0.943 5.145 1.00 96.88 90 ALA A CA 1
ATOM 741 C C . ALA A 1 90 ? -4.859 -1.663 6.002 1.00 96.88 90 ALA A C 1
ATOM 743 O O . ALA A 1 90 ? -5.029 -1.315 7.169 1.00 96.88 90 ALA A O 1
ATOM 744 N N . VAL A 1 91 ? -5.531 -2.688 5.460 1.00 95.88 91 VAL A N 1
ATOM 745 C CA . VAL A 1 91 ? -6.476 -3.506 6.235 1.00 95.88 91 VAL A CA 1
ATOM 746 C C . VAL A 1 91 ? -5.731 -4.248 7.340 1.00 95.88 91 VAL A C 1
ATOM 748 O O . VAL A 1 91 ? -6.110 -4.156 8.505 1.00 95.88 91 VAL A O 1
ATOM 751 N N . GLN A 1 92 ? -4.634 -4.929 7.017 1.00 95.62 92 GLN A N 1
ATOM 752 C CA . GLN A 1 92 ? -3.886 -5.691 8.010 1.00 95.62 92 GLN A CA 1
ATOM 753 C C . GLN A 1 92 ? -3.376 -4.810 9.153 1.00 95.62 92 GLN A C 1
ATOM 755 O O . GLN A 1 92 ? -3.527 -5.164 10.322 1.00 95.62 92 GLN A O 1
ATOM 760 N N . PHE A 1 93 ? -2.813 -3.646 8.845 1.00 94.88 93 PHE A N 1
ATOM 761 C CA . PHE A 1 93 ? -2.316 -2.735 9.864 1.00 94.88 93 PHE A CA 1
ATOM 762 C C . PHE A 1 93 ? -3.468 -2.140 10.681 1.00 94.88 93 PHE A C 1
ATOM 764 O O . PHE A 1 93 ? -3.404 -2.122 11.912 1.00 94.88 93 PHE A O 1
ATOM 771 N N . LEU A 1 94 ? -4.564 -1.736 10.028 1.00 94.06 94 LEU A N 1
ATOM 772 C CA . LEU A 1 94 ? -5.719 -1.181 10.726 1.00 94.06 94 LEU A CA 1
ATOM 773 C C . LEU A 1 94 ? -6.253 -2.153 11.776 1.00 94.06 94 LEU A C 1
ATOM 775 O O . LEU A 1 94 ? -6.541 -1.704 12.877 1.00 94.06 94 LEU A O 1
ATOM 779 N N . PHE A 1 95 ? -6.351 -3.450 11.479 1.00 92.44 95 PHE A N 1
ATOM 780 C CA . PHE A 1 95 ? -6.887 -4.442 12.417 1.00 92.44 95 PHE A CA 1
ATOM 781 C C . PHE A 1 95 ? -5.893 -4.892 13.501 1.00 92.44 95 PHE A C 1
ATOM 783 O O . PHE A 1 95 ? -6.337 -5.309 14.566 1.00 92.44 95 PHE A O 1
ATOM 790 N N . ASN A 1 96 ? -4.578 -4.782 13.274 1.00 91.56 96 ASN A N 1
ATOM 791 C CA . ASN A 1 96 ? -3.558 -5.282 14.211 1.00 91.56 96 ASN A CA 1
ATOM 792 C C . ASN A 1 96 ? -2.889 -4.203 15.077 1.00 91.56 96 ASN A C 1
ATOM 794 O O . ASN A 1 96 ? -2.157 -4.536 16.004 1.00 91.56 96 ASN A O 1
ATOM 798 N N . VAL A 1 97 ? -3.082 -2.913 14.787 1.00 88.25 97 VAL A N 1
ATOM 799 C CA . VAL A 1 97 ? -2.430 -1.848 15.564 1.00 88.25 97 VAL A CA 1
ATOM 800 C C . VAL A 1 97 ? -3.025 -1.725 16.971 1.00 88.25 97 VAL A C 1
ATOM 802 O O . VAL A 1 97 ? -4.233 -1.570 17.147 1.00 88.25 97 VAL A O 1
ATOM 805 N N . GLU A 1 98 ? -2.177 -1.751 17.994 1.00 83.75 98 GLU A N 1
ATOM 806 C CA . GLU A 1 98 ? -2.586 -1.503 19.377 1.00 83.75 98 GLU A CA 1
ATOM 807 C C . GLU A 1 98 ? -2.547 -0.003 19.684 1.00 83.75 98 GLU A C 1
ATOM 809 O O . GLU A 1 98 ? -1.513 0.652 19.531 1.00 83.75 98 GLU A O 1
ATOM 814 N N . ILE A 1 99 ? -3.664 0.556 20.154 1.00 79.25 99 ILE A N 1
ATOM 815 C CA . ILE A 1 99 ? -3.691 1.934 20.648 1.00 79.25 99 ILE A CA 1
ATOM 816 C C . ILE A 1 99 ? -3.357 1.917 22.132 1.00 79.25 99 ILE A C 1
ATOM 818 O O . ILE A 1 99 ? -4.192 1.590 22.973 1.00 79.25 99 ILE A O 1
ATOM 822 N N . LYS A 1 100 ? -2.134 2.325 22.466 1.00 75.31 100 LYS A N 1
ATOM 823 C CA . LYS A 1 100 ? -1.788 2.653 23.847 1.00 75.31 100 LYS A CA 1
ATOM 824 C C . LYS A 1 100 ? -2.408 4.004 24.175 1.00 75.31 100 LYS A C 1
ATOM 826 O O . LYS A 1 100 ? -1.905 5.043 23.747 1.00 75.31 100 LYS A O 1
ATOM 831 N N . GLN A 1 101 ? -3.512 3.995 24.916 1.00 64.88 101 GLN A N 1
ATOM 832 C CA . GLN A 1 101 ? -3.969 5.203 25.587 1.00 64.88 101 GLN A CA 1
ATOM 833 C C . GLN A 1 101 ? -2.922 5.517 26.655 1.00 64.88 101 GLN A C 1
ATOM 835 O O . GLN A 1 101 ? -2.909 4.904 27.718 1.00 64.88 101 GLN A O 1
ATOM 840 N N . ASN A 1 102 ? -2.001 6.435 26.357 1.00 55.78 102 ASN A N 1
ATOM 841 C CA . ASN A 1 102 ? -1.205 7.070 27.397 1.00 55.78 102 ASN A CA 1
ATOM 842 C C . ASN A 1 102 ? -2.175 7.907 28.237 1.00 55.78 102 ASN A C 1
ATOM 844 O O . ASN A 1 102 ? -2.315 9.111 28.022 1.00 55.78 102 ASN A O 1
ATOM 848 N N . LEU A 1 103 ? -2.885 7.267 29.170 1.00 56.50 103 LEU A N 1
ATOM 849 C CA . LEU A 1 103 ? -3.360 7.987 30.335 1.00 56.50 103 LEU A CA 1
ATOM 850 C C . LEU A 1 103 ? -2.093 8.515 31.013 1.00 56.50 103 LEU A C 1
ATOM 852 O O . LEU A 1 103 ? -1.165 7.727 31.209 1.00 56.50 103 LEU A O 1
ATOM 856 N N . PRO A 1 104 ? -1.993 9.819 31.320 1.00 55.59 104 PRO A N 1
ATOM 857 C CA . PRO A 1 104 ? -0.918 10.297 32.164 1.00 55.59 104 PRO A CA 1
ATOM 858 C C . PRO A 1 104 ? -1.044 9.539 33.482 1.00 55.59 104 PRO A C 1
ATOM 860 O O . PRO A 1 104 ? -1.948 9.790 34.279 1.00 55.59 104 PRO A O 1
ATOM 863 N N . GLU A 1 105 ? -0.181 8.546 33.667 1.00 55.38 105 GLU A N 1
ATOM 864 C CA . GLU A 1 105 ? 0.009 7.901 34.947 1.00 55.38 105 GLU A CA 1
ATOM 865 C C . GLU A 1 105 ? 0.465 9.033 35.858 1.00 55.38 105 GLU A C 1
ATOM 867 O O . GLU A 1 105 ? 1.550 9.593 35.683 1.00 55.38 105 GLU A O 1
ATOM 872 N N . VAL A 1 106 ? -0.435 9.479 36.739 1.00 56.84 106 VAL A N 1
ATOM 873 C CA . VAL A 1 106 ? -0.085 10.393 37.816 1.00 56.84 106 VAL A CA 1
ATOM 874 C C . VAL A 1 106 ? 0.994 9.651 38.579 1.00 56.84 106 VAL A C 1
ATOM 876 O O . VAL A 1 106 ? 0.690 8.737 39.346 1.00 56.84 106 VAL A O 1
ATOM 879 N N . GLN A 1 107 ? 2.254 9.985 38.301 1.00 53.06 107 GLN A N 1
ATOM 880 C CA . GLN A 1 107 ? 3.375 9.567 39.114 1.00 53.06 107 GLN A CA 1
ATOM 881 C C . GLN A 1 107 ? 3.050 10.110 40.498 1.00 53.06 107 GLN A C 1
ATOM 883 O O . GLN A 1 107 ? 3.196 11.299 40.769 1.00 53.06 107 GLN A O 1
ATOM 888 N N . GLN A 1 108 ? 2.498 9.250 41.353 1.00 55.41 108 GLN A N 1
ATOM 889 C CA . GLN A 1 108 ? 2.498 9.498 42.775 1.00 55.41 108 GLN A CA 1
ATOM 890 C C . GLN A 1 108 ? 3.973 9.499 43.138 1.00 55.41 108 GLN A C 1
ATOM 892 O O . GLN A 1 108 ? 4.580 8.440 43.298 1.00 55.41 108 GLN A O 1
ATOM 897 N N . GLU A 1 109 ? 4.559 10.694 43.165 1.00 51.78 109 GLU A N 1
ATOM 898 C CA . GLU A 1 109 ? 5.836 10.942 43.802 1.00 51.78 109 GLU A CA 1
ATOM 899 C C . GLU A 1 109 ? 5.710 10.360 45.209 1.00 51.78 109 GLU A C 1
ATOM 901 O O . GLU A 1 109 ? 5.053 10.920 46.089 1.00 51.78 109 GLU A O 1
ATOM 906 N N . GLN A 1 110 ? 6.254 9.157 45.402 1.00 54.31 110 GLN A N 1
ATOM 907 C CA . GLN A 1 110 ? 6.422 8.611 46.735 1.00 54.31 110 GLN A CA 1
ATOM 908 C C . GLN A 1 110 ? 7.247 9.656 47.479 1.00 54.31 110 GLN A C 1
ATOM 910 O O . GLN A 1 110 ? 8.314 10.020 46.973 1.00 54.31 110 GLN A O 1
ATOM 915 N N . PRO A 1 111 ? 6.779 10.180 48.626 1.00 53.22 111 PRO A N 1
ATOM 916 C CA . PRO A 1 111 ? 7.554 11.161 49.355 1.00 53.22 111 PRO A CA 1
ATOM 917 C C . PRO A 1 111 ? 8.892 10.505 49.673 1.00 53.22 111 PRO A C 1
ATOM 919 O O . PRO A 1 111 ? 8.945 9.492 50.377 1.00 53.22 111 PRO A O 1
ATOM 922 N N . ALA A 1 112 ? 9.957 11.046 49.077 1.00 58.16 112 ALA A N 1
ATOM 923 C CA . ALA A 1 112 ? 11.315 10.638 49.363 1.00 58.16 112 ALA A CA 1
ATOM 924 C C . ALA A 1 112 ? 11.449 10.599 50.887 1.00 58.16 112 ALA A C 1
ATOM 926 O O . ALA A 1 112 ? 11.162 11.593 51.556 1.00 58.16 112 ALA A O 1
ATOM 927 N N . GLN A 1 113 ? 11.813 9.444 51.448 1.00 55.03 113 GLN A N 1
ATOM 928 C CA . GLN A 1 113 ? 12.162 9.363 52.862 1.00 55.03 113 GLN A CA 1
ATOM 929 C C . GLN A 1 113 ? 13.381 10.261 53.063 1.00 55.03 113 GLN A C 1
ATOM 931 O O . GLN A 1 113 ? 14.515 9.863 52.794 1.00 55.03 113 GLN A O 1
ATOM 936 N N . LEU A 1 114 ? 13.127 11.504 53.472 1.00 56.47 114 LEU A N 1
ATOM 937 C CA . LEU A 1 114 ? 14.148 12.480 53.801 1.00 56.47 114 LEU A CA 1
ATOM 938 C C . LEU A 1 114 ? 14.897 11.943 55.018 1.00 56.47 114 LEU A C 1
ATOM 940 O O . LEU A 1 114 ? 14.433 12.031 56.151 1.00 56.47 114 LEU A O 1
ATOM 944 N N . THR A 1 115 ? 16.051 11.331 54.769 1.00 51.94 115 THR A N 1
ATOM 945 C CA . THR A 1 115 ? 16.999 10.978 55.821 1.00 51.94 115 THR A CA 1
ATOM 946 C C . THR A 1 115 ? 17.708 12.264 56.220 1.00 51.94 115 THR A C 1
ATOM 948 O O . THR A 1 115 ? 18.553 12.768 55.483 1.00 51.94 115 THR A O 1
ATOM 951 N N . TYR A 1 116 ? 17.329 12.826 57.366 1.00 54.50 116 TYR A N 1
ATOM 952 C CA . TYR A 1 116 ? 18.017 13.971 57.945 1.00 54.50 116 TYR A CA 1
ATOM 953 C C . TYR A 1 116 ? 19.201 13.462 58.770 1.00 54.50 116 TYR A C 1
ATOM 955 O O . TYR A 1 116 ? 19.020 12.776 59.774 1.00 54.50 116 TYR A O 1
ATOM 963 N N . SER A 1 117 ? 20.422 13.771 58.340 1.00 59.06 117 SER A N 1
ATOM 964 C CA . SER A 1 117 ? 21.623 13.561 59.150 1.00 59.06 117 SER A CA 1
ATOM 965 C C . SER A 1 117 ? 22.019 14.893 59.777 1.00 59.06 117 SER A C 1
ATOM 967 O O . SER A 1 117 ? 22.468 15.796 59.077 1.00 59.06 117 SER A O 1
ATOM 969 N N . ALA A 1 118 ? 21.852 15.016 61.093 1.00 50.56 118 ALA A N 1
ATOM 970 C CA . ALA A 1 118 ? 22.428 16.111 61.866 1.00 50.56 118 ALA A CA 1
ATOM 971 C C . ALA A 1 118 ? 23.725 15.628 62.543 1.00 50.56 118 ALA A C 1
ATOM 973 O O . ALA A 1 118 ? 23.723 14.530 63.105 1.00 50.56 118 ALA A O 1
ATOM 974 N N . PRO A 1 119 ? 24.823 16.404 62.530 1.00 44.78 119 PRO A N 1
ATOM 975 C CA . PRO A 1 119 ? 26.007 16.078 63.317 1.00 44.78 119 PRO A CA 1
ATOM 976 C C . PRO A 1 119 ? 25.733 16.358 64.800 1.00 44.78 119 PRO A C 1
ATOM 978 O O . PRO A 1 119 ? 25.256 17.438 65.145 1.00 44.78 119 PRO A O 1
ATOM 981 N N . THR A 1 120 ? 26.065 15.423 65.688 1.00 57.12 120 THR A N 1
ATOM 982 C CA . THR A 1 120 ? 26.160 15.686 67.133 1.00 57.12 120 THR A CA 1
ATOM 983 C C . THR A 1 120 ? 27.568 16.177 67.488 1.00 57.12 120 THR A C 1
ATOM 985 O O . THR A 1 120 ? 28.550 15.812 66.837 1.00 57.12 120 THR A O 1
ATOM 988 N N . GLU A 1 121 ? 27.687 16.992 68.544 1.00 54.94 121 GLU A N 1
ATOM 989 C CA . GLU A 1 121 ? 28.925 17.674 68.990 1.00 54.94 121 GLU A CA 1
ATOM 990 C C . GLU A 1 121 ? 30.105 16.751 69.379 1.00 54.94 121 GLU A C 1
ATOM 992 O O . GLU A 1 121 ? 31.147 17.222 69.823 1.00 54.94 121 GLU A O 1
ATOM 997 N N . GLN A 1 122 ? 29.992 15.434 69.194 1.00 57.12 122 GLN A N 1
ATOM 998 C CA . GLN A 1 122 ? 31.046 14.456 69.496 1.00 57.12 122 GLN A CA 1
ATOM 999 C C . GLN A 1 122 ? 31.485 13.630 68.273 1.00 57.12 122 GLN A C 1
ATOM 1001 O O . GLN A 1 122 ? 32.199 12.639 68.420 1.00 57.12 122 GLN A O 1
ATOM 1006 N N . GLY A 1 123 ? 31.090 14.029 67.056 1.00 53.31 123 GLY A N 1
ATOM 1007 C CA . GLY A 1 123 ? 31.626 13.458 65.813 1.00 53.31 123 GLY A CA 1
ATOM 1008 C C . GLY A 1 123 ? 31.241 11.997 65.543 1.00 53.31 123 GLY A C 1
ATOM 1009 O O . GLY A 1 123 ? 31.937 11.316 64.791 1.00 53.31 123 GLY A O 1
ATOM 1010 N N . LYS A 1 124 ? 30.144 11.501 66.130 1.00 48.56 124 LYS A N 1
ATOM 1011 C CA . LYS A 1 124 ? 29.550 10.198 65.793 1.00 48.56 124 LYS A CA 1
ATOM 1012 C C . LYS A 1 124 ? 28.222 10.392 65.064 1.00 48.56 124 LYS A C 1
ATOM 1014 O O . LYS A 1 124 ? 27.433 11.259 65.416 1.00 48.56 124 LYS A O 1
ATOM 1019 N N . VAL A 1 125 ? 27.993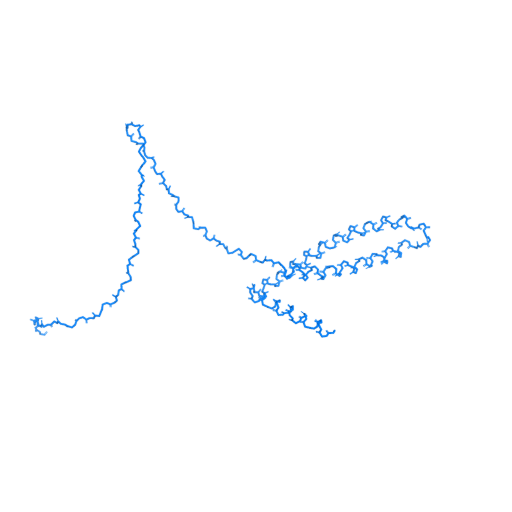 9.581 64.035 1.00 44.84 125 VAL A N 1
ATOM 1020 C CA . VAL A 1 125 ? 26.746 9.553 63.260 1.00 44.84 125 VAL A CA 1
ATOM 1021 C C . VAL A 1 125 ? 25.734 8.631 63.938 1.00 44.84 125 VAL A C 1
ATOM 1023 O O . VAL A 1 125 ? 25.919 7.417 63.938 1.00 44.84 125 VAL A O 1
ATOM 1026 N N . ASP A 1 126 ? 24.658 9.203 64.480 1.00 50.59 126 ASP A N 1
ATOM 1027 C CA . ASP A 1 126 ? 23.478 8.455 64.921 1.00 50.59 126 ASP A CA 1
ATOM 1028 C C . ASP A 1 126 ? 22.398 8.508 63.834 1.00 50.59 126 ASP A C 1
ATOM 1030 O O . ASP A 1 126 ? 21.941 9.578 63.431 1.00 50.59 126 ASP A O 1
ATOM 1034 N N . VAL A 1 127 ? 21.971 7.338 63.354 1.00 49.50 127 VAL A N 1
ATOM 1035 C CA . VAL A 1 127 ? 20.868 7.211 62.391 1.00 49.50 127 VAL A CA 1
ATOM 1036 C C . VAL A 1 127 ? 19.574 6.986 63.170 1.00 49.50 127 VAL A C 1
ATOM 1038 O O . VAL A 1 127 ? 19.275 5.864 63.579 1.00 49.50 127 VAL A O 1
ATOM 1041 N N . HIS A 1 128 ? 18.789 8.044 63.381 1.00 51.00 128 HIS A N 1
ATOM 1042 C CA . HIS A 1 128 ? 17.429 7.909 63.907 1.00 51.00 128 HIS A CA 1
ATOM 1043 C C . HIS A 1 128 ? 16.457 7.592 62.768 1.00 51.00 128 HIS A C 1
ATOM 1045 O O . HIS A 1 128 ? 16.217 8.409 61.883 1.00 51.00 128 HIS A O 1
ATOM 1051 N N . LYS A 1 129 ? 15.885 6.384 62.791 1.00 45.66 129 LYS A N 1
ATOM 1052 C CA . LYS A 1 129 ? 14.804 5.987 61.886 1.00 45.66 129 LYS A CA 1
ATOM 1053 C C . LYS A 1 129 ? 13.476 6.308 62.565 1.00 45.66 129 LYS A C 1
ATOM 1055 O O . LYS A 1 129 ? 12.988 5.519 63.373 1.00 45.66 129 LYS A O 1
ATOM 1060 N N . GLU A 1 130 ? 12.905 7.471 62.268 1.00 43.72 130 GLU A N 1
ATOM 1061 C CA . GLU A 1 130 ? 11.567 7.811 62.747 1.00 43.72 130 GLU A CA 1
ATOM 1062 C C . GLU A 1 130 ? 10.540 6.942 62.010 1.00 43.72 130 GLU A C 1
ATOM 1064 O O . GLU A 1 130 ? 10.189 7.169 60.853 1.00 43.72 130 GLU A O 1
ATOM 1069 N N . SER A 1 131 ? 10.113 5.862 62.667 1.00 40.41 131 SER A N 1
ATOM 1070 C CA . SER A 1 131 ? 9.014 5.029 62.194 1.00 40.41 131 SER A CA 1
ATOM 1071 C C . SER A 1 131 ? 7.723 5.800 62.442 1.00 40.41 131 SER A C 1
ATOM 1073 O O . SER A 1 131 ? 7.181 5.783 63.550 1.00 40.41 131 SER A O 1
ATOM 1075 N N . THR A 1 132 ? 7.241 6.516 61.426 1.00 38.41 132 THR A N 1
ATOM 1076 C CA . THR A 1 132 ? 5.900 7.094 61.442 1.00 38.41 132 THR A CA 1
ATOM 1077 C C . THR A 1 132 ? 4.898 5.951 61.563 1.00 38.41 132 THR A C 1
ATOM 1079 O O . THR A 1 132 ? 4.591 5.209 60.629 1.00 38.41 132 THR A O 1
ATOM 1082 N N . LYS A 1 133 ? 4.426 5.757 62.794 1.00 39.03 133 LYS A N 1
ATOM 1083 C CA . LYS A 1 133 ? 3.377 4.809 63.144 1.00 39.03 133 LYS A CA 1
ATOM 1084 C C . LYS A 1 133 ? 2.168 5.126 62.264 1.00 39.03 133 LYS A C 1
ATOM 1086 O O . LYS A 1 133 ? 1.625 6.225 62.322 1.00 39.03 133 LYS A O 1
ATOM 1091 N N . LYS A 1 134 ? 1.775 4.157 61.440 1.00 40.62 134 LYS A N 1
ATOM 1092 C CA . LYS A 1 134 ? 0.588 4.172 60.580 1.00 40.62 134 LYS A CA 1
ATOM 1093 C C . LYS A 1 134 ? -0.633 4.597 61.414 1.00 40.62 134 LYS A C 1
ATOM 1095 O O . LYS A 1 134 ? -1.148 3.798 62.194 1.00 40.62 134 LYS A O 1
ATOM 1100 N N . VAL A 1 135 ? -1.065 5.853 61.296 1.00 42.34 135 VAL A N 1
ATOM 1101 C CA . VAL A 1 135 ? -2.340 6.312 61.862 1.00 42.34 135 VAL A CA 1
ATOM 1102 C C . VAL A 1 135 ? -3.432 5.666 61.016 1.00 42.34 135 VAL A C 1
ATOM 1104 O O . VAL A 1 135 ? -3.532 5.917 59.816 1.00 42.34 135 VAL A O 1
ATOM 1107 N N . ALA A 1 136 ? -4.187 4.750 61.619 1.00 47.97 136 ALA A N 1
ATOM 1108 C CA . ALA A 1 136 ? -5.358 4.155 60.991 1.00 47.97 136 ALA A CA 1
ATOM 1109 C C . ALA A 1 136 ? -6.393 5.255 60.668 1.00 47.97 136 ALA A C 1
ATOM 1111 O O . ALA A 1 136 ? -6.508 6.213 61.437 1.00 47.97 136 ALA A O 1
ATOM 1112 N N . PRO A 1 137 ? -7.154 5.139 59.565 1.00 51.28 137 PRO A N 1
ATOM 1113 C CA . PRO A 1 137 ? -8.218 6.091 59.270 1.00 51.28 137 PRO A CA 1
ATOM 1114 C C . PRO A 1 137 ? -9.275 6.075 60.390 1.00 51.28 137 PRO A C 1
ATOM 1116 O O . PRO A 1 137 ? -9.557 5.001 60.932 1.00 51.28 137 PRO A O 1
ATOM 1119 N N . PRO A 1 138 ? -9.871 7.226 60.760 1.00 45.44 138 PRO A N 1
ATOM 1120 C CA . PRO A 1 138 ? -10.951 7.242 61.736 1.00 45.44 138 PRO A CA 1
ATOM 1121 C C . PRO A 1 138 ? -12.151 6.463 61.183 1.00 45.44 138 PRO A C 1
ATOM 1123 O O . PRO A 1 138 ? -12.522 6.604 60.017 1.00 45.44 138 PRO A O 1
ATOM 1126 N N . ALA A 1 139 ? -12.733 5.610 62.026 1.00 52.56 139 ALA A N 1
ATOM 1127 C CA . ALA A 1 139 ? -13.927 4.836 61.709 1.00 52.56 139 ALA A CA 1
ATOM 1128 C C . ALA A 1 139 ? -15.100 5.753 61.291 1.00 52.56 139 ALA A C 1
ATOM 1130 O O . ALA A 1 139 ? -15.194 6.882 61.784 1.00 52.56 139 ALA A O 1
ATOM 1131 N N . PRO A 1 140 ? -16.017 5.288 60.420 1.00 46.31 140 PRO A N 1
ATOM 1132 C CA . PRO A 1 140 ? -17.186 6.066 60.031 1.00 46.31 140 PRO A CA 1
ATOM 1133 C C . PRO A 1 140 ? -18.075 6.341 61.249 1.00 46.31 140 PRO A C 1
ATOM 1135 O O . PRO A 1 140 ? -18.452 5.430 61.990 1.00 46.31 140 PRO A O 1
ATOM 1138 N N . VAL A 1 141 ? -18.401 7.618 61.450 1.00 49.31 141 VAL A N 1
ATOM 1139 C CA . VAL A 1 141 ? -19.284 8.093 62.517 1.00 49.31 141 VAL A CA 1
ATOM 1140 C C . VAL A 1 141 ? -20.685 7.531 62.264 1.00 49.31 141 VAL A C 1
ATOM 1142 O O . VAL A 1 141 ? -21.321 7.860 61.265 1.00 49.31 141 VAL A O 1
ATOM 1145 N N . GLN A 1 142 ? -21.162 6.654 63.147 1.00 47.09 142 GLN A N 1
ATOM 1146 C CA . GLN A 1 142 ? -22.554 6.202 63.124 1.00 47.09 142 GLN A CA 1
ATOM 1147 C C . GLN A 1 142 ? -23.456 7.333 63.648 1.00 47.09 142 GLN A C 1
ATOM 1149 O O . GLN A 1 142 ? -23.123 7.928 64.676 1.00 47.09 142 GLN A O 1
ATOM 1154 N N . PRO A 1 143 ? -24.597 7.636 63.005 1.00 44.34 143 PRO A N 1
ATOM 1155 C CA . PRO A 1 143 ? -25.561 8.579 63.556 1.00 44.34 143 PRO A CA 1
ATOM 1156 C C . PRO A 1 143 ? -26.227 7.964 64.795 1.00 44.34 143 PRO A C 1
ATOM 1158 O O . PRO A 1 143 ? -26.884 6.924 64.717 1.00 44.34 143 PRO A O 1
ATOM 1161 N N . THR A 1 144 ? -26.053 8.598 65.952 1.00 43.00 144 THR A N 1
ATOM 1162 C CA . THR A 1 144 ? -26.735 8.221 67.192 1.00 43.00 144 THR A CA 1
ATOM 1163 C C . THR A 1 144 ? -28.229 8.551 67.094 1.00 43.00 144 THR A C 1
ATOM 1165 O O . THR A 1 144 ? -28.623 9.665 66.751 1.00 43.00 144 THR A O 1
ATOM 1168 N N . LYS A 1 145 ? -29.083 7.560 67.388 1.00 45.78 145 LYS A N 1
ATOM 1169 C CA . LYS A 1 145 ? -30.520 7.762 67.637 1.00 45.78 145 LYS A CA 1
ATOM 1170 C C . LYS A 1 145 ? -30.713 8.571 68.933 1.00 45.78 145 LYS A C 1
ATOM 1172 O O . LYS A 1 145 ? -29.915 8.398 69.853 1.00 45.78 145 LYS A O 1
ATOM 1177 N N . PRO A 1 146 ? -31.757 9.411 69.034 1.00 40.66 146 PRO A N 1
ATOM 1178 C CA . PRO A 1 146 ? -32.023 10.186 70.240 1.00 40.66 146 PRO A CA 1
ATOM 1179 C C . PRO A 1 146 ? -32.573 9.278 71.346 1.00 40.66 146 PRO A C 1
ATOM 1181 O O . PRO A 1 146 ? -33.529 8.534 71.118 1.00 40.66 146 PRO A O 1
ATOM 1184 N N . ASP A 1 147 ? -31.967 9.346 72.530 1.00 46.16 147 ASP A N 1
ATOM 1185 C CA . ASP A 1 147 ? -32.455 8.656 73.722 1.00 46.16 147 ASP A CA 1
ATOM 1186 C C . ASP A 1 147 ? -33.581 9.472 74.377 1.00 46.16 147 ASP A C 1
ATOM 1188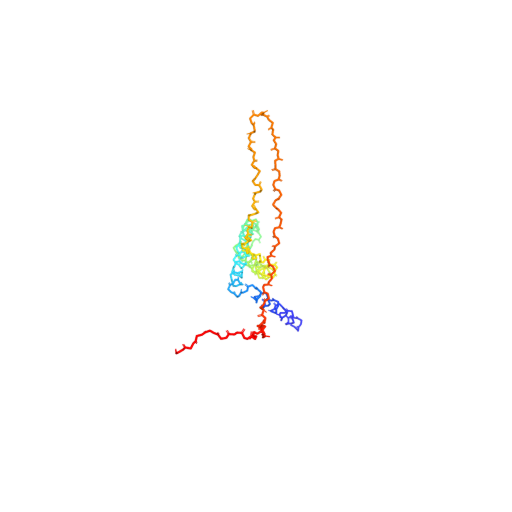 O O . ASP A 1 147 ? -33.445 10.671 74.636 1.00 46.16 147 ASP A O 1
ATOM 1192 N N . GLN A 1 148 ? -34.721 8.816 74.593 1.00 48.69 148 GLN A N 1
ATOM 1193 C CA . GLN A 1 148 ? -35.847 9.334 75.359 1.00 48.69 148 GLN A CA 1
ATOM 1194 C C . GLN A 1 148 ? -35.612 8.990 76.828 1.00 48.69 148 GLN A C 1
ATOM 1196 O O . GLN A 1 148 ? -35.674 7.824 77.202 1.00 48.69 148 GLN A O 1
ATOM 1201 N N . GLY A 1 149 ? -35.421 9.993 77.685 1.00 40.50 149 GLY A N 1
ATOM 1202 C CA . GLY A 1 149 ? -35.348 9.727 79.121 1.00 40.50 149 GLY A CA 1
ATOM 1203 C C . GLY A 1 149 ? -34.887 10.901 79.969 1.00 40.50 149 GLY A C 1
ATOM 1204 O O . GLY A 1 149 ? -33.823 10.839 80.568 1.00 40.50 149 GLY A O 1
ATOM 1205 N N . GLY A 1 150 ? -35.690 11.963 80.052 1.00 36.00 150 GLY A N 1
ATOM 1206 C CA . GLY A 1 150 ? -35.462 13.068 80.985 1.00 36.00 150 GLY A CA 1
ATOM 1207 C C . GLY A 1 150 ? -36.712 13.374 81.802 1.00 36.00 150 GLY A C 1
ATOM 1208 O O . GLY A 1 150 ? -37.533 14.188 81.390 1.00 36.00 150 GLY A O 1
ATOM 1209 N N . GLN A 1 151 ? -36.868 12.713 82.951 1.00 43.34 151 GLN A N 1
ATOM 1210 C CA . GLN A 1 151 ? -37.775 13.167 84.008 1.00 43.34 151 GLN A CA 1
ATOM 1211 C C . GLN A 1 151 ? -37.225 14.455 84.639 1.00 43.34 151 GLN A C 1
ATOM 1213 O O . GLN A 1 151 ? -36.057 14.486 85.002 1.00 43.34 151 GLN A O 1
ATOM 1218 N N . GLY A 1 152 ? -38.105 15.453 84.805 1.00 39.34 152 GLY A N 1
ATOM 1219 C CA . GLY A 1 152 ? -38.101 16.499 85.844 1.00 39.34 152 GLY A CA 1
ATOM 1220 C C . GLY A 1 152 ? -36.824 17.341 85.996 1.00 39.34 152 GLY A C 1
ATOM 1221 O O . GLY A 1 152 ? -35.790 16.878 86.447 1.00 39.34 152 GLY A O 1
ATOM 1222 N N . SER A 1 153 ? -36.866 18.658 85.838 1.00 47.62 153 SER A N 1
ATOM 1223 C CA . SER A 1 153 ? -37.582 19.506 86.792 1.00 47.62 153 SER A CA 1
ATOM 1224 C C . SER A 1 153 ? -37.602 20.968 86.333 1.00 47.62 153 SER A C 1
ATOM 1226 O O . SER A 1 153 ? -36.664 21.485 85.733 1.00 47.62 153 SER A O 1
ATOM 1228 N N . SER A 1 154 ? -38.732 21.599 86.636 1.00 49.09 154 SER A N 1
ATOM 1229 C CA . SER A 1 154 ? -39.136 22.975 86.378 1.00 49.09 154 SER A CA 1
ATOM 1230 C C . SER A 1 154 ? -38.135 24.033 86.827 1.00 49.09 154 SER A C 1
ATOM 1232 O O . SER A 1 154 ? -37.870 24.130 88.020 1.00 49.09 154 SER A O 1
ATOM 1234 N N . PHE A 1 155 ? -37.747 24.937 85.928 1.00 50.84 155 PHE A N 1
ATOM 1235 C CA . PHE A 1 155 ? -37.274 26.265 86.309 1.00 50.84 155 PHE A CA 1
ATOM 1236 C C . PHE A 1 155 ? -37.729 27.313 85.284 1.00 50.84 155 PHE A C 1
ATOM 1238 O O . PHE A 1 155 ? -37.324 27.299 84.128 1.00 50.84 155 PHE A O 1
ATOM 1245 N N . PHE A 1 156 ? -38.542 28.234 85.801 1.00 51.88 156 PHE A N 1
ATOM 1246 C CA . PHE A 1 156 ? -38.990 29.521 85.265 1.00 51.88 156 PHE A CA 1
ATOM 1247 C C . PHE A 1 156 ? -40.363 29.611 84.581 1.00 51.88 156 PHE A C 1
ATOM 1249 O O . PHE A 1 156 ? -40.644 29.107 83.501 1.00 51.88 156 PHE A O 1
ATOM 1256 N N . LYS A 1 157 ? -41.198 30.325 85.335 1.00 47.50 157 LYS A N 1
ATOM 1257 C CA . LYS A 1 157 ? -42.543 30.834 85.139 1.00 47.50 157 LYS A CA 1
ATOM 1258 C C . LYS A 1 157 ? -42.402 32.316 84.778 1.00 47.50 157 LYS A C 1
ATOM 1260 O O . LYS A 1 157 ? -41.776 33.028 85.563 1.00 47.50 157 LYS A O 1
ATOM 1265 N N . ASN A 1 158 ? -42.940 32.728 83.633 1.00 40.09 158 ASN A N 1
ATOM 1266 C CA . ASN A 1 158 ? -43.800 33.901 83.387 1.00 40.09 158 ASN A CA 1
ATOM 1267 C C . ASN A 1 158 ? -43.874 34.184 81.887 1.00 40.09 158 ASN A C 1
ATOM 1269 O O . ASN A 1 158 ? -42.803 34.396 81.283 1.00 40.09 158 ASN A O 1
#

Secondary structure (DSSP, 8-state):
-HHHHHHHHHHHHHHHHHHHHH-HHHHHHHHHHHHHHHHHHHHHHHHHHHHHHHHHHHHHGGGSS-HHHHHHHHHHHHHHHHHHHHHHHHHHHHHH---------------------PPPTTS------------PPPPP-PPPPPP-----------